Protein AF-A0A1W2P770-F1 (afdb_monomer_lite)

Structure (mmCIF, N/CA/C/O backbone):
data_AF-A0A1W2P770-F1
#
_entry.id   AF-A0A1W2P770-F1
#
loop_
_atom_site.group_PDB
_atom_site.id
_atom_site.type_symbol
_atom_site.label_atom_id
_atom_site.label_alt_id
_atom_site.label_comp_id
_atom_site.label_asym_id
_atom_site.label_entity_id
_atom_site.label_seq_id
_atom_site.pdbx_PDB_ins_code
_atom_site.Cartn_x
_atom_site.Cartn_y
_atom_site.Cartn_z
_atom_site.occupancy
_atom_site.B_iso_or_equiv
_atom_site.auth_seq_id
_atom_site.auth_comp_id
_atom_site.auth_asym_id
_atom_site.auth_atom_id
_atom_site.pdbx_PDB_model_num
ATOM 1 N N . MET A 1 1 ? 7.451 -15.527 -12.479 1.00 55.78 1 MET A N 1
ATOM 2 C CA . MET A 1 1 ? 7.993 -14.213 -12.054 1.00 55.78 1 MET A CA 1
ATOM 3 C C . MET A 1 1 ? 7.025 -13.029 -12.280 1.00 55.78 1 MET A C 1
ATOM 5 O O . MET A 1 1 ? 7.464 -11.889 -12.200 1.00 55.78 1 MET A O 1
ATOM 9 N N . HIS A 1 2 ? 5.716 -13.256 -12.505 1.00 62.22 2 HIS A N 1
ATOM 10 C CA . HIS A 1 2 ? 4.727 -12.178 -12.722 1.00 62.22 2 HIS A CA 1
ATOM 11 C C . HIS A 1 2 ? 3.939 -11.765 -11.464 1.00 62.22 2 HIS A C 1
ATOM 13 O O . HIS A 1 2 ? 3.568 -10.605 -11.342 1.00 62.22 2 HIS A O 1
ATOM 19 N N . ASN A 1 3 ? 3.750 -12.667 -10.496 1.00 78.31 3 ASN A N 1
ATOM 20 C CA . ASN A 1 3 ? 2.903 -12.433 -9.318 1.00 78.31 3 ASN A CA 1
ATOM 21 C C . ASN A 1 3 ? 3.380 -11.284 -8.404 1.00 78.31 3 ASN A C 1
ATOM 23 O O . ASN A 1 3 ? 2.566 -10.478 -7.965 1.00 78.31 3 ASN A O 1
ATOM 27 N N . LEU A 1 4 ? 4.687 -11.170 -8.150 1.00 88.62 4 LEU A N 1
ATOM 28 C CA . LEU A 1 4 ? 5.245 -10.166 -7.241 1.00 88.62 4 LEU A CA 1
ATOM 29 C C . LEU A 1 4 ? 5.122 -8.746 -7.801 1.00 88.62 4 LEU A C 1
ATOM 31 O O . LEU A 1 4 ? 4.804 -7.816 -7.067 1.00 88.62 4 LEU A O 1
ATOM 35 N N . ASN A 1 5 ? 5.370 -8.570 -9.100 1.00 88.25 5 ASN A N 1
ATOM 36 C CA . ASN A 1 5 ? 5.242 -7.257 -9.728 1.00 88.25 5 ASN A CA 1
ATOM 37 C C . ASN A 1 5 ? 3.768 -6.832 -9.803 1.00 88.25 5 ASN A C 1
ATOM 39 O O . ASN A 1 5 ? 3.475 -5.681 -9.503 1.00 88.25 5 ASN A O 1
ATOM 43 N N . SER A 1 6 ? 2.848 -7.762 -10.094 1.00 89.81 6 SER A N 1
ATOM 44 C CA . SER A 1 6 ? 1.405 -7.491 -10.054 1.00 89.81 6 SER A CA 1
ATOM 45 C C . SER A 1 6 ? 0.926 -7.093 -8.657 1.00 89.81 6 SER A C 1
ATOM 47 O O . SER A 1 6 ? 0.194 -6.119 -8.525 1.00 89.81 6 SER A O 1
ATOM 49 N N . ALA A 1 7 ? 1.381 -7.787 -7.607 1.00 92.62 7 ALA A N 1
ATOM 50 C CA . ALA A 1 7 ? 1.061 -7.417 -6.228 1.00 92.62 7 ALA A CA 1
ATOM 51 C C . ALA A 1 7 ? 1.595 -6.021 -5.872 1.00 92.62 7 ALA A C 1
ATOM 53 O O . ALA A 1 7 ? 0.919 -5.240 -5.208 1.00 92.62 7 ALA A O 1
ATOM 54 N N . LEU A 1 8 ? 2.796 -5.684 -6.346 1.00 92.31 8 LEU A N 1
ATOM 55 C CA . LEU A 1 8 ? 3.399 -4.381 -6.096 1.00 92.31 8 LEU A CA 1
ATOM 56 C C . LEU A 1 8 ? 2.689 -3.251 -6.856 1.00 92.31 8 LEU A C 1
ATOM 58 O O . LEU A 1 8 ? 2.591 -2.143 -6.341 1.00 92.31 8 LEU A O 1
ATOM 62 N N . ASP A 1 9 ? 2.193 -3.510 -8.064 1.00 90.69 9 ASP A N 1
ATOM 63 C CA . ASP A 1 9 ? 1.398 -2.537 -8.818 1.00 90.69 9 ASP A CA 1
ATOM 64 C C . ASP A 1 9 ? 0.008 -2.336 -8.203 1.00 90.69 9 ASP A C 1
ATOM 66 O O . ASP A 1 9 ? -0.431 -1.195 -8.078 1.00 90.69 9 ASP A O 1
ATOM 70 N N . ALA A 1 10 ? -0.631 -3.403 -7.712 1.00 92.69 10 ALA A N 1
ATOM 71 C CA . ALA A 1 10 ? -1.850 -3.283 -6.912 1.00 92.69 10 ALA A CA 1
ATOM 72 C C . ALA A 1 10 ? -1.607 -2.463 -5.634 1.00 92.69 10 ALA A C 1
ATOM 74 O O . ALA A 1 10 ? -2.412 -1.598 -5.295 1.00 92.69 10 ALA A O 1
ATOM 75 N N . LEU A 1 11 ? -0.464 -2.674 -4.967 1.00 93.81 11 LEU A N 1
ATOM 76 C CA . LEU A 1 11 ? -0.0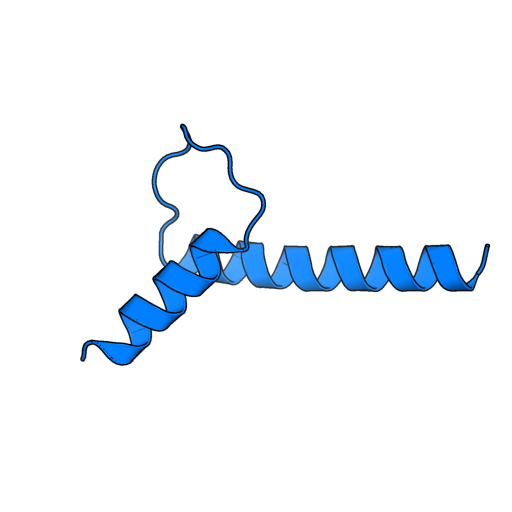79 -1.887 -3.799 1.00 93.81 11 LEU A CA 1
ATOM 77 C C . LEU A 1 11 ? 0.084 -0.402 -4.145 1.00 93.81 11 LEU A C 1
ATOM 79 O O . LEU A 1 11 ? -0.392 0.437 -3.396 1.00 93.81 11 LEU A O 1
ATOM 83 N N . ARG A 1 12 ? 0.698 -0.055 -5.284 1.00 92.56 12 ARG A N 1
ATOM 84 C CA . ARG A 1 12 ? 0.794 1.351 -5.722 1.00 92.56 12 ARG A CA 1
ATOM 85 C C . ARG A 1 12 ? -0.575 1.992 -5.928 1.00 92.56 12 ARG A C 1
ATOM 87 O O . ARG A 1 12 ? -0.737 3.149 -5.572 1.00 92.56 12 ARG A O 1
ATOM 94 N N . GLY A 1 13 ? -1.543 1.246 -6.460 1.00 91.06 13 GLY A N 1
ATOM 95 C CA . GLY A 1 13 ? -2.889 1.758 -6.729 1.00 91.06 13 GLY A CA 1
ATOM 96 C C . GLY A 1 13 ? -3.706 2.113 -5.481 1.00 91.06 13 GLY A C 1
ATOM 97 O O . GLY A 1 13 ? -4.641 2.897 -5.587 1.00 91.06 13 GLY A O 1
ATOM 98 N N . VAL A 1 14 ? -3.367 1.560 -4.311 1.00 92.44 14 VAL A N 1
ATOM 99 C CA . VAL A 1 14 ? -4.048 1.877 -3.039 1.00 92.44 14 VAL A CA 1
ATOM 100 C C . VAL A 1 14 ? -3.326 2.943 -2.215 1.00 92.44 14 VAL A C 1
ATOM 102 O O . VAL A 1 14 ? -3.867 3.404 -1.211 1.00 92.44 14 VAL A O 1
ATOM 105 N N . LEU A 1 15 ? -2.100 3.315 -2.594 1.00 91.88 15 LEU A N 1
ATOM 106 C CA . LEU A 1 15 ? -1.368 4.371 -1.904 1.00 91.88 15 LEU A CA 1
ATOM 107 C C . LEU A 1 15 ? -1.909 5.74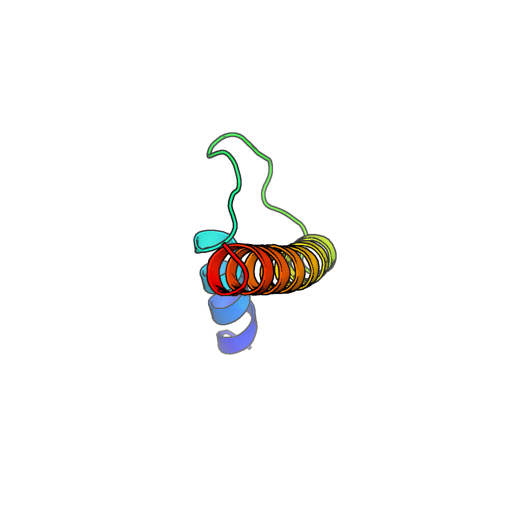2 -2.320 1.00 91.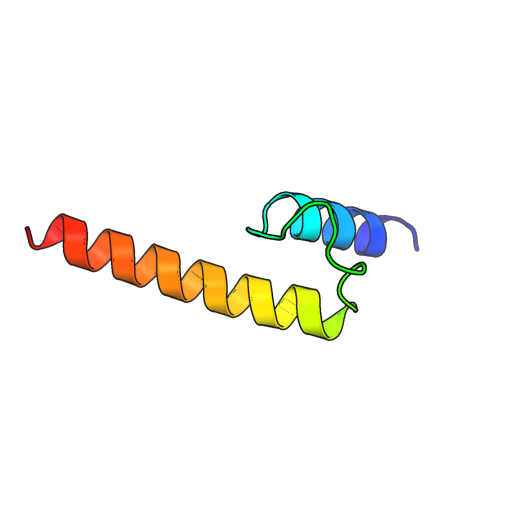88 15 LEU A C 1
ATOM 109 O O . LEU A 1 15 ? -2.241 5.942 -3.488 1.00 91.88 15 LEU A O 1
ATOM 113 N N . PRO A 1 16 ? -1.955 6.712 -1.394 1.00 90.06 16 PRO A N 1
ATOM 114 C CA . PRO A 1 16 ? -2.319 8.082 -1.718 1.00 90.06 16 PRO A CA 1
ATOM 115 C C . PRO A 1 16 ? -1.161 8.758 -2.471 1.00 90.06 16 PRO A C 1
ATOM 117 O O . PRO A 1 16 ? -0.344 9.459 -1.879 1.00 90.06 16 PRO A O 1
ATOM 120 N N . THR A 1 17 ? -1.056 8.501 -3.776 1.00 80.81 17 THR A N 1
ATOM 121 C CA . THR A 1 17 ? -0.094 9.137 -4.693 1.00 80.81 17 THR A CA 1
ATOM 122 C C . THR A 1 17 ? -0.825 9.996 -5.716 1.00 80.81 17 THR A C 1
ATOM 124 O O . THR A 1 17 ? -1.903 9.618 -6.178 1.00 80.81 17 THR A O 1
ATOM 127 N N . PHE A 1 18 ? -0.238 11.130 -6.103 1.00 66.50 18 PHE A N 1
ATOM 128 C CA . PHE A 1 18 ? -0.804 11.968 -7.156 1.00 66.50 18 PHE A CA 1
ATOM 129 C C . PHE A 1 18 ? -0.632 11.310 -8.533 1.00 66.50 18 PHE A C 1
ATOM 131 O O . PHE A 1 18 ? 0.373 10.639 -8.770 1.00 66.50 18 PHE A O 1
ATOM 138 N N . PRO A 1 19 ? -1.588 11.497 -9.459 1.00 62.91 19 PRO A N 1
ATOM 139 C CA . PRO A 1 19 ? -1.527 10.903 -10.796 1.00 62.91 19 PRO A CA 1
ATOM 140 C C . PRO A 1 19 ? -0.326 11.374 -11.640 1.00 62.91 19 PRO A C 1
ATOM 142 O O . PRO A 1 19 ? 0.045 10.673 -12.579 1.00 62.91 19 PRO A O 1
ATOM 145 N N . ASP A 1 20 ? 0.298 12.504 -11.290 1.00 64.38 20 ASP A N 1
ATOM 146 C CA . ASP A 1 20 ? 1.479 13.071 -11.960 1.00 64.38 20 ASP A CA 1
ATOM 147 C C . ASP A 1 20 ? 2.826 12.706 -11.298 1.00 64.38 20 ASP A C 1
ATOM 149 O O . ASP A 1 20 ? 3.884 13.061 -11.822 1.00 64.38 20 ASP A O 1
ATOM 153 N N . ASP A 1 21 ? 2.829 11.992 -10.165 1.00 68.38 21 ASP A N 1
ATOM 154 C CA . ASP A 1 21 ? 4.081 11.571 -9.526 1.00 68.38 21 ASP A CA 1
ATOM 155 C C . ASP A 1 21 ? 4.729 10.406 -10.288 1.00 68.38 21 ASP A C 1
ATOM 157 O O . ASP A 1 21 ? 4.088 9.415 -10.656 1.00 68.38 21 ASP A O 1
ATOM 161 N N . ALA A 1 22 ? 6.045 10.499 -10.496 1.00 75.56 22 ALA A N 1
ATOM 162 C CA . ALA A 1 22 ? 6.824 9.425 -11.100 1.00 75.56 22 ALA A CA 1
ATOM 163 C C . ALA A 1 22 ? 6.616 8.107 -10.331 1.00 75.56 22 ALA A C 1
ATOM 165 O O . ALA A 1 22 ? 6.638 8.074 -9.099 1.00 75.56 22 ALA A O 1
ATOM 166 N N . LYS A 1 23 ? 6.439 6.994 -11.063 1.00 81.81 23 LYS A N 1
ATOM 167 C CA . LYS A 1 23 ? 6.175 5.672 -10.473 1.00 81.81 23 LYS A CA 1
ATOM 168 C C . LYS A 1 23 ? 7.232 5.337 -9.415 1.00 81.81 23 LYS A C 1
ATOM 170 O O . LYS A 1 23 ? 8.390 5.093 -9.750 1.00 81.81 23 LYS A O 1
ATOM 175 N N . LEU A 1 24 ? 6.800 5.252 -8.155 1.00 86.69 24 LEU A N 1
ATOM 176 C CA . LEU A 1 24 ? 7.659 4.923 -7.015 1.00 86.69 24 LEU A CA 1
ATOM 177 C C . LEU A 1 24 ? 8.463 3.645 -7.274 1.00 86.69 24 LEU A C 1
ATOM 179 O O . LEU A 1 24 ? 7.916 2.618 -7.712 1.00 86.69 24 LEU A O 1
ATOM 183 N N . THR A 1 25 ? 9.749 3.660 -6.917 1.00 92.38 25 THR A N 1
ATOM 184 C CA . THR A 1 25 ? 10.580 2.452 -6.941 1.00 92.38 25 THR A CA 1
ATOM 185 C C . THR A 1 25 ? 10.006 1.387 -6.003 1.00 92.38 25 THR A C 1
ATOM 187 O O . THR A 1 25 ? 9.128 1.641 -5.170 1.00 92.38 25 THR A O 1
ATOM 190 N N . LYS A 1 26 ? 10.475 0.138 -6.128 1.00 92.69 26 LYS A N 1
ATOM 191 C CA . LYS A 1 26 ? 9.952 -0.965 -5.306 1.00 92.69 26 LYS A CA 1
ATOM 192 C C . LYS A 1 26 ? 10.131 -0.709 -3.807 1.00 92.69 26 LYS A C 1
ATOM 194 O O . LYS A 1 26 ? 9.196 -0.922 -3.043 1.00 92.69 26 LYS A O 1
ATOM 199 N N . ILE A 1 27 ? 11.303 -0.219 -3.405 1.00 95.44 27 ILE A N 1
ATOM 200 C CA . ILE A 1 27 ? 11.602 0.067 -1.999 1.00 95.44 27 ILE A CA 1
ATOM 201 C C . ILE A 1 27 ? 10.801 1.261 -1.474 1.00 95.44 27 ILE A C 1
ATOM 203 O O . ILE A 1 27 ? 10.301 1.217 -0.354 1.00 95.44 27 ILE A O 1
ATOM 207 N N . GLU A 1 28 ? 10.614 2.298 -2.292 1.00 93.81 28 GLU A N 1
ATOM 208 C CA . GLU A 1 28 ? 9.786 3.452 -1.930 1.00 93.81 28 GLU A CA 1
ATOM 209 C C . GLU A 1 28 ? 8.324 3.062 -1.745 1.00 93.81 28 GLU A C 1
ATOM 211 O O . GLU A 1 28 ? 7.715 3.465 -0.761 1.00 93.81 28 GLU A O 1
ATOM 216 N N . THR A 1 29 ? 7.792 2.216 -2.632 1.00 94.06 29 THR A N 1
ATOM 217 C CA . THR A 1 29 ? 6.416 1.703 -2.536 1.00 94.06 29 THR A CA 1
ATOM 218 C C . THR A 1 29 ? 6.199 0.969 -1.212 1.00 94.06 29 THR A C 1
ATOM 220 O O . THR A 1 29 ? 5.230 1.233 -0.506 1.00 94.06 29 THR A O 1
ATOM 223 N N . LEU A 1 30 ? 7.121 0.074 -0.841 1.00 96.00 30 LEU A N 1
ATOM 224 C CA . LEU A 1 30 ? 7.022 -0.689 0.407 1.00 96.00 30 LEU A CA 1
ATOM 225 C C . LEU A 1 30 ? 7.151 0.208 1.643 1.00 96.00 30 LEU A C 1
ATOM 227 O O . LEU A 1 30 ? 6.383 0.065 2.593 1.00 96.00 30 LEU A O 1
ATOM 231 N N . ARG A 1 31 ? 8.089 1.163 1.624 1.00 96.31 31 ARG A N 1
ATOM 232 C CA . ARG A 1 31 ? 8.265 2.129 2.715 1.00 96.31 31 ARG A CA 1
ATOM 233 C C . ARG A 1 31 ? 7.030 3.011 2.885 1.00 96.31 31 ARG A C 1
ATOM 235 O O . ARG A 1 31 ? 6.603 3.247 4.012 1.00 96.31 31 ARG A O 1
ATOM 242 N N . PHE A 1 32 ? 6.438 3.469 1.785 1.00 95.12 32 PHE A N 1
ATOM 243 C CA . PHE A 1 32 ? 5.242 4.298 1.846 1.00 95.12 32 PHE A CA 1
ATOM 244 C C . PHE A 1 32 ? 4.034 3.499 2.347 1.00 95.12 32 PHE A C 1
ATOM 246 O O . PHE A 1 32 ? 3.332 3.961 3.241 1.00 95.12 32 PHE A O 1
ATOM 253 N N . ALA A 1 33 ? 3.854 2.263 1.878 1.00 96.62 33 ALA A N 1
ATOM 254 C CA . ALA A 1 33 ? 2.804 1.377 2.374 1.00 96.62 33 ALA A CA 1
ATOM 255 C C . ALA A 1 33 ? 2.886 1.142 3.885 1.00 96.62 33 ALA A C 1
ATOM 257 O O . ALA A 1 33 ? 1.877 1.256 4.578 1.00 96.62 33 ALA A O 1
ATOM 258 N N . HIS A 1 34 ? 4.084 0.884 4.411 1.00 97.44 34 HIS A N 1
ATOM 259 C CA . HIS A 1 34 ? 4.288 0.732 5.850 1.00 97.44 34 HIS A CA 1
ATOM 260 C C . HIS A 1 34 ? 3.858 1.987 6.626 1.00 97.44 34 HIS A C 1
ATOM 262 O O . HIS A 1 34 ? 3.103 1.901 7.596 1.00 97.44 34 HIS A O 1
ATOM 268 N N . ASN A 1 35 ? 4.294 3.163 6.171 1.00 96.62 35 ASN A N 1
ATOM 269 C CA . ASN A 1 35 ? 3.945 4.429 6.813 1.00 96.62 35 ASN A CA 1
ATOM 270 C C . ASN A 1 35 ? 2.443 4.721 6.725 1.00 96.62 35 ASN A C 1
ATOM 272 O O . ASN A 1 35 ? 1.862 5.235 7.679 1.00 96.62 35 ASN A O 1
ATOM 276 N N . TYR A 1 36 ? 1.808 4.362 5.609 1.00 96.62 36 TYR A N 1
ATOM 277 C CA . TYR A 1 36 ? 0.379 4.558 5.419 1.00 96.62 36 TYR A CA 1
ATOM 278 C C . TYR A 1 36 ? -0.445 3.675 6.363 1.00 96.62 36 TYR A C 1
ATOM 280 O O . TYR A 1 36 ? -1.339 4.178 7.040 1.00 96.62 36 TYR A O 1
ATOM 288 N N . ILE A 1 37 ? -0.087 2.393 6.506 1.00 97.69 37 ILE A N 1
ATOM 289 C CA . ILE A 1 37 ? -0.714 1.487 7.484 1.00 97.69 37 ILE A CA 1
ATOM 290 C C . ILE A 1 37 ? -0.585 2.048 8.904 1.00 97.69 37 ILE A C 1
ATOM 292 O O . ILE A 1 37 ? -1.561 2.061 9.659 1.00 97.69 37 ILE A O 1
ATOM 296 N N . TRP A 1 38 ? 0.602 2.539 9.273 1.00 97.62 38 TRP A N 1
ATOM 297 C CA . TRP A 1 38 ? 0.819 3.147 10.585 1.00 97.62 38 TRP A CA 1
ATOM 298 C C . TRP A 1 38 ? -0.074 4.375 10.799 1.00 97.62 38 TRP A C 1
ATOM 300 O O . TRP A 1 38 ? -0.725 4.471 11.841 1.00 97.62 38 TRP A O 1
ATO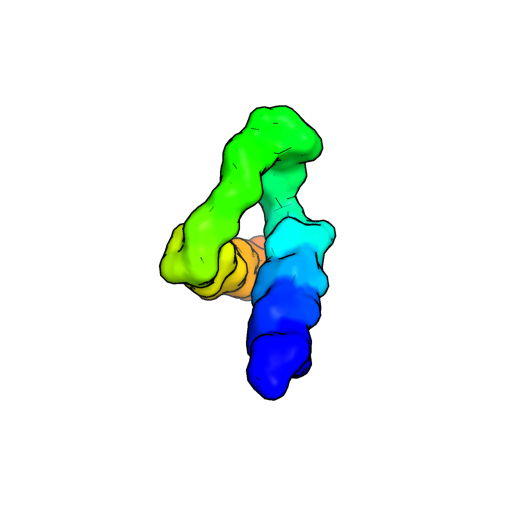M 310 N N . ALA A 1 39 ? -0.157 5.270 9.810 1.00 97.00 39 ALA A N 1
ATOM 311 C CA . ALA A 1 39 ? -0.976 6.477 9.881 1.00 97.00 39 ALA A CA 1
ATOM 312 C C . ALA A 1 39 ? -2.465 6.142 10.047 1.00 97.00 39 ALA A C 1
ATOM 314 O O . ALA A 1 39 ? -3.089 6.637 10.981 1.00 97.00 39 ALA A O 1
ATOM 315 N N . LEU A 1 40 ? -3.004 5.232 9.225 1.00 96.81 40 LEU A N 1
ATOM 316 C CA . LEU A 1 40 ? -4.390 4.762 9.341 1.00 96.81 40 LEU A CA 1
ATOM 317 C C . LEU A 1 40 ? -4.669 4.142 10.715 1.00 96.81 40 LEU A C 1
ATOM 319 O O . LEU A 1 40 ? -5.712 4.390 11.315 1.00 96.81 40 LEU A O 1
ATOM 323 N N . THR A 1 41 ? -3.711 3.380 11.247 1.00 97.44 41 THR A N 1
ATOM 324 C CA . THR A 1 41 ? -3.819 2.798 12.591 1.00 97.44 41 THR A CA 1
ATOM 325 C C . THR A 1 41 ? -3.901 3.884 13.665 1.00 97.44 41 THR A C 1
ATOM 327 O O . THR A 1 41 ? -4.703 3.762 14.590 1.00 97.44 41 THR A O 1
ATOM 330 N N . GLN A 1 42 ? -3.106 4.955 13.559 1.00 97.38 42 GLN A N 1
ATOM 331 C CA . GLN A 1 42 ? -3.203 6.077 14.498 1.00 97.38 42 GLN A CA 1
ATOM 332 C C . GLN A 1 42 ? -4.526 6.832 14.342 1.00 97.38 42 GLN A C 1
ATOM 334 O O . GLN A 1 42 ? -5.142 7.167 15.349 1.00 97.38 42 GLN A O 1
ATOM 339 N N . THR A 1 43 ? -5.002 7.048 13.112 1.00 96.50 43 THR A N 1
ATOM 340 C CA . THR A 1 43 ? -6.294 7.698 12.853 1.00 96.50 43 THR A CA 1
ATOM 341 C C . THR A 1 43 ? -7.447 6.944 13.510 1.00 96.50 43 THR A C 1
ATOM 343 O O . THR A 1 43 ? -8.262 7.564 14.185 1.00 96.50 43 THR A O 1
ATOM 346 N N . LEU A 1 44 ? -7.488 5.613 13.377 1.00 96.44 44 LEU A N 1
ATOM 347 C CA . LEU A 1 44 ? -8.513 4.790 14.025 1.00 96.44 44 LEU A CA 1
ATOM 348 C C . LEU A 1 44 ? -8.444 4.887 15.552 1.00 96.44 44 LEU A C 1
ATOM 350 O O . LEU A 1 44 ? -9.475 5.028 16.196 1.00 96.44 44 LEU A O 1
ATOM 354 N N . ARG A 1 45 ? -7.238 4.870 16.134 1.00 95.94 45 ARG A N 1
ATOM 355 C CA . ARG A 1 45 ? -7.066 5.035 17.586 1.00 95.94 45 ARG A CA 1
ATOM 356 C C . ARG A 1 45 ? -7.580 6.384 18.070 1.00 95.94 45 ARG A C 1
ATOM 358 O O . ARG A 1 45 ? -8.274 6.423 19.073 1.00 95.94 45 ARG A O 1
ATOM 365 N N . ILE A 1 46 ? -7.253 7.471 17.374 1.00 95.50 46 ILE A N 1
ATOM 366 C CA . ILE A 1 46 ? -7.721 8.816 17.740 1.00 95.50 46 ILE A CA 1
ATOM 367 C C . ILE A 1 46 ? -9.252 8.886 17.663 1.00 95.50 46 ILE A C 1
ATOM 369 O O . ILE A 1 46 ? -9.878 9.414 18.578 1.00 95.50 46 ILE A O 1
ATOM 373 N N . ALA A 1 47 ? -9.845 8.318 16.609 1.00 92.44 47 ALA A N 1
ATOM 374 C CA . ALA A 1 47 ? -11.294 8.288 16.428 1.00 92.44 47 ALA A CA 1
ATOM 375 C C . ALA A 1 47 ? -12.019 7.476 17.517 1.00 92.44 47 ALA A C 1
ATOM 377 O O . ALA A 1 47 ? -13.094 7.877 17.937 1.00 92.44 47 ALA A O 1
ATOM 378 N N . ASP A 1 48 ? -11.429 6.376 17.995 1.00 89.50 48 ASP A N 1
ATOM 379 C CA . ASP A 1 48 ? -11.996 5.537 19.067 1.00 89.50 48 ASP A CA 1
ATOM 380 C C . ASP A 1 48 ? -11.978 6.228 20.447 1.00 89.50 48 ASP A C 1
ATOM 382 O O . ASP A 1 48 ? -12.790 5.921 21.313 1.00 89.50 48 ASP A O 1
ATOM 386 N N . HIS A 1 49 ? -11.067 7.189 20.648 1.00 74.06 49 HIS A N 1
ATOM 387 C CA . HIS A 1 49 ? -10.938 7.965 21.891 1.00 74.06 49 HIS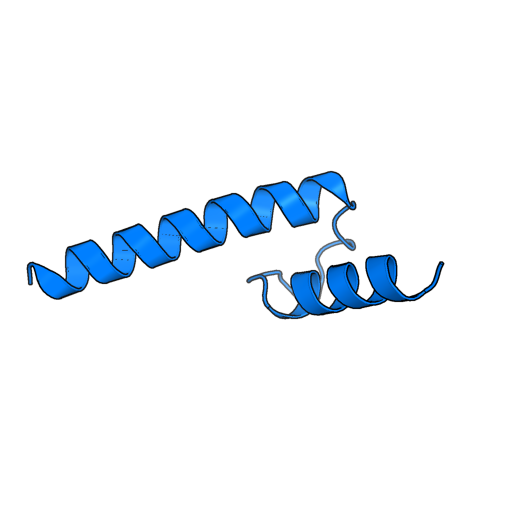 A CA 1
ATOM 388 C C . HIS A 1 49 ? -11.676 9.320 21.853 1.00 74.06 49 HIS A C 1
ATOM 390 O O . HIS A 1 49 ? -11.490 10.123 22.772 1.00 74.06 49 HIS A O 1
ATOM 396 N N . SER A 1 50 ? -12.448 9.603 20.796 1.00 60.59 50 SER A N 1
ATOM 397 C CA . SER A 1 50 ? -13.180 10.868 20.596 1.00 60.59 50 SER A CA 1
ATOM 398 C C . SER A 1 50 ? -14.673 10.745 20.886 1.00 60.59 50 SER A C 1
ATOM 400 O O . SER A 1 50 ? -15.241 9.658 20.647 1.00 60.59 50 SER A O 1
#

Radius of gyration: 13.45 Å; chains: 1; bounding box: 25×27×35 Å

Foldseek 3Di:
DPVVVVVLVVLQVPQPDDPPDDPDDSVRSVVRSVVVVVVVVVVVVVVVVD

pLDDT: mean 87.96, std 11.55, range [55.78, 97.69]

Organism: Mus musculus (NCBI:txid10090)

Sequence (50 aa):
MHNLNSALDALRGVLPTFPDDAKLTKIETLRFAHNYIWALTQTLRIADHS

InterPro domains:
  IPR011598 Myc-type, basic helix-loop-helix (bHLH) domain [PF00010] (1-40)
  IPR011598 Myc-type, basic helix-loop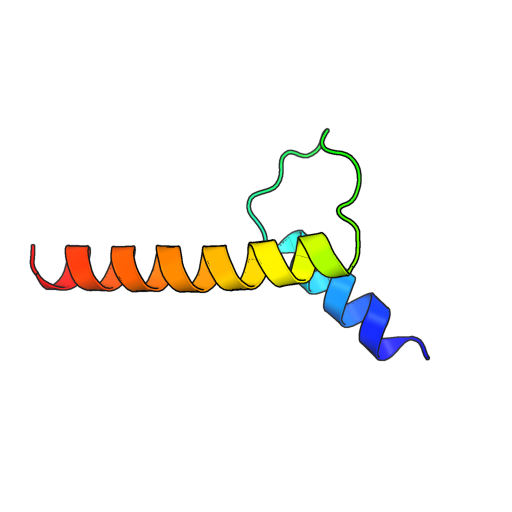-helix (bHLH) domain [PS50888] (1-40)
  IPR011598 Myc-type, basic helix-loop-helix (bHLH) domain [SM00353] (1-46)
  IPR036638 Helix-loop-helix DNA-binding domain superfamily [G3DSA:4.10.280.10] (1-46)
  IPR036638 Helix-loop-helix DNA-binding domain superfamily [SSF47459] (1-47)
  IPR050359 Basic helix-loop-helix transcription factors [PTHR19290] (1-48)

Secondary structure (DSSP, 8-state):
--HHHHHHHHHHHHS---TTS----HHHHHHHHHHHHHHHHHHHHHHHT-